Protein AF-A0A935S1I6-F1 (afdb_monomer_lite)

Structure (mmCIF, N/CA/C/O backbone):
data_AF-A0A935S1I6-F1
#
_entry.id   AF-A0A935S1I6-F1
#
loop_
_atom_site.group_PDB
_atom_site.id
_atom_site.type_symbol
_atom_site.label_atom_id
_atom_site.label_alt_id
_atom_site.label_comp_id
_atom_site.label_asym_id
_atom_site.label_entity_id
_atom_site.label_seq_id
_atom_site.pdbx_PDB_ins_code
_atom_site.Cartn_x
_atom_site.Cartn_y
_atom_site.Cartn_z
_atom_site.occupancy
_atom_site.B_iso_or_equiv
_atom_site.auth_seq_id
_atom_site.auth_comp_id
_atom_site.auth_asym_id
_atom_site.auth_atom_id
_atom_site.pdbx_PDB_model_num
ATOM 1 N N . MET A 1 1 ? 1.226 8.113 67.587 1.00 72.50 1 MET A N 1
ATOM 2 C CA . MET A 1 1 ? 0.099 7.235 67.191 1.00 72.50 1 MET A CA 1
ATOM 3 C C . MET A 1 1 ? -0.649 7.883 66.040 1.00 72.50 1 MET A C 1
ATOM 5 O O . MET A 1 1 ? -1.226 8.944 66.225 1.00 72.50 1 MET A O 1
ATOM 9 N N . ILE A 1 2 ? -0.598 7.292 64.847 1.00 73.19 2 ILE A N 1
ATOM 10 C CA . ILE A 1 2 ? -1.355 7.784 63.690 1.00 73.19 2 ILE A CA 1
ATOM 11 C C . ILE A 1 2 ? -2.843 7.473 63.888 1.00 73.19 2 ILE A C 1
ATOM 13 O O . ILE A 1 2 ? -3.209 6.373 64.301 1.00 73.19 2 ILE A O 1
ATOM 17 N N . SER A 1 3 ? -3.704 8.458 63.627 1.00 85.38 3 SER A N 1
ATOM 18 C CA . SER A 1 3 ? -5.155 8.283 63.727 1.00 85.38 3 SER A CA 1
ATOM 19 C C . SER A 1 3 ? -5.621 7.211 62.745 1.00 85.38 3 SER A C 1
ATOM 21 O O . SER A 1 3 ? -5.255 7.242 61.570 1.00 85.38 3 SER A O 1
ATOM 23 N N . LYS A 1 4 ? -6.492 6.299 63.196 1.00 89.00 4 LYS A N 1
ATOM 24 C CA . LYS A 1 4 ? -7.095 5.255 62.344 1.00 89.00 4 LYS A CA 1
ATOM 25 C C . LYS A 1 4 ? -7.762 5.837 61.087 1.00 89.00 4 LYS A C 1
ATOM 27 O O . LYS A 1 4 ? -7.785 5.183 60.049 1.00 89.00 4 LYS A O 1
ATOM 32 N N . LYS A 1 5 ? -8.254 7.083 61.157 1.00 87.62 5 LYS A N 1
ATOM 33 C CA . LYS A 1 5 ? -8.807 7.806 60.000 1.00 87.62 5 LYS A CA 1
ATOM 34 C C . LYS A 1 5 ? -7.720 8.165 58.984 1.00 87.62 5 LYS A C 1
ATOM 36 O O . LYS A 1 5 ? -7.893 7.907 57.802 1.00 87.62 5 LYS A O 1
ATOM 41 N N . ILE A 1 6 ? -6.592 8.697 59.453 1.00 90.06 6 ILE A N 1
ATOM 42 C CA . ILE A 1 6 ? -5.438 9.059 58.613 1.00 90.06 6 ILE A CA 1
ATOM 43 C C . ILE A 1 6 ? -4.836 7.801 57.974 1.00 90.06 6 ILE A C 1
ATOM 45 O O . ILE A 1 6 ? -4.558 7.793 56.779 1.00 90.06 6 ILE A O 1
ATOM 49 N N . LEU A 1 7 ? -4.736 6.706 58.733 1.00 92.56 7 LEU A N 1
ATOM 50 C CA . LEU A 1 7 ? -4.261 5.419 58.221 1.00 92.56 7 LEU A CA 1
ATOM 51 C C . LEU A 1 7 ? -5.138 4.892 57.072 1.00 92.56 7 LEU A C 1
ATOM 53 O O . LEU A 1 7 ? -4.613 4.430 56.063 1.00 92.56 7 LEU A O 1
ATOM 57 N N . LYS A 1 8 ? -6.469 5.015 57.185 1.00 93.62 8 LYS A N 1
ATOM 58 C CA . LYS A 1 8 ? -7.409 4.607 56.129 1.00 93.62 8 LYS A CA 1
ATOM 59 C C . LYS A 1 8 ? -7.192 5.391 54.830 1.00 93.62 8 LYS A C 1
ATOM 61 O O . LYS A 1 8 ? -7.221 4.790 53.762 1.00 93.62 8 LYS A O 1
ATOM 66 N N . TYR A 1 9 ? -6.951 6.701 54.914 1.00 95.94 9 TYR A N 1
ATOM 67 C CA . TYR A 1 9 ? -6.687 7.524 53.728 1.00 95.94 9 TYR A CA 1
ATOM 68 C C . TYR A 1 9 ? -5.354 7.177 53.063 1.00 95.94 9 TYR A C 1
ATOM 70 O O . TYR A 1 9 ? -5.302 7.084 51.841 1.00 95.94 9 TYR A O 1
ATOM 78 N N . ILE A 1 10 ? -4.308 6.909 53.850 1.00 94.88 10 ILE A N 1
ATOM 79 C CA . ILE A 1 10 ? -3.003 6.489 53.317 1.00 94.88 10 ILE A CA 1
ATOM 80 C C . ILE A 1 10 ? -3.131 5.168 52.547 1.00 94.88 10 ILE A C 1
ATOM 82 O O . ILE A 1 10 ? -2.593 5.049 51.450 1.00 94.88 10 ILE A O 1
ATOM 86 N N . ILE A 1 11 ? -3.888 4.205 53.083 1.00 95.44 11 ILE A N 1
ATOM 87 C CA . ILE A 1 11 ? -4.135 2.918 52.416 1.00 95.44 11 ILE A CA 1
ATOM 88 C C . ILE A 1 11 ? -4.944 3.111 51.124 1.00 95.44 11 ILE A C 1
ATOM 90 O O . ILE A 1 11 ? -4.644 2.487 50.114 1.00 95.44 11 ILE A O 1
ATOM 94 N N . LEU A 1 12 ? -5.947 3.992 51.123 1.00 95.62 12 LEU A N 1
ATOM 95 C CA . LEU A 1 12 ? -6.758 4.274 49.932 1.00 95.62 12 LEU A CA 1
ATOM 96 C C . LEU A 1 12 ? -5.931 4.897 48.797 1.00 95.62 12 LEU A C 1
ATOM 98 O O . LEU A 1 12 ? -6.096 4.525 47.636 1.00 95.62 12 LEU A O 1
ATOM 102 N N . VAL A 1 13 ? -5.021 5.814 49.139 1.00 96.19 13 VAL A N 1
ATOM 103 C CA . VAL A 1 13 ? -4.121 6.463 48.175 1.00 96.19 13 VAL A CA 1
ATOM 104 C C . VAL A 1 13 ? -3.054 5.492 47.669 1.00 96.19 13 VAL A C 1
ATOM 106 O O . VAL A 1 13 ? -2.763 5.469 46.476 1.00 96.19 13 VAL A O 1
ATOM 109 N N . SER A 1 14 ? -2.480 4.653 48.535 1.00 94.62 14 SER A N 1
ATOM 110 C CA . SER A 1 14 ? -1.489 3.670 48.083 1.00 94.62 14 SER A CA 1
ATOM 111 C C . SER A 1 14 ? -2.112 2.619 47.158 1.00 94.62 14 SER A C 1
ATOM 113 O O . SER A 1 14 ? -1.498 2.246 46.156 1.00 94.62 14 SER A O 1
ATOM 115 N N . LEU A 1 15 ? -3.352 2.199 47.433 1.00 96.25 15 LEU A N 1
ATOM 116 C CA . LEU A 1 15 ? -4.076 1.234 46.607 1.00 96.25 15 LEU A CA 1
ATOM 117 C C . LEU A 1 15 ? -4.373 1.779 45.199 1.00 96.25 15 LEU A C 1
ATOM 119 O O . LEU A 1 15 ? -4.240 1.041 44.224 1.00 96.25 15 LEU A O 1
ATOM 123 N N . SER A 1 16 ? -4.728 3.063 45.068 1.00 92.69 16 SER A N 1
ATOM 124 C CA . SER A 1 16 ? -5.012 3.674 43.761 1.00 92.69 16 SER A CA 1
ATOM 125 C C . SER A 1 16 ? -3.754 3.833 42.901 1.00 92.69 16 SER A C 1
ATOM 127 O O . SER A 1 16 ? -3.795 3.571 41.697 1.00 92.69 16 SER A O 1
ATOM 129 N N . ILE A 1 17 ? -2.617 4.175 43.514 1.00 95.31 17 ILE A N 1
ATOM 130 C CA . ILE A 1 17 ? -1.320 4.260 42.826 1.00 95.31 17 ILE A CA 1
ATOM 131 C C . ILE A 1 17 ? -0.893 2.877 42.320 1.00 95.31 17 ILE A C 1
ATOM 133 O O . ILE A 1 17 ? -0.501 2.731 41.160 1.00 95.31 17 ILE A O 1
ATOM 137 N N . LEU A 1 18 ? -1.013 1.847 43.164 1.00 95.69 18 LEU A N 1
ATOM 138 C CA . LEU A 1 18 ? -0.687 0.470 42.787 1.00 95.69 18 LEU A CA 1
ATOM 139 C C . LEU A 1 18 ? -1.591 -0.041 41.661 1.00 95.69 18 LEU A C 1
ATOM 141 O O . LEU A 1 18 ? -1.088 -0.641 40.710 1.00 95.69 18 LEU A O 1
ATOM 145 N N . ALA A 1 19 ? -2.892 0.253 41.717 1.00 93.94 19 ALA A N 1
ATOM 146 C CA . ALA A 1 19 ? -3.828 -0.087 40.648 1.00 93.94 19 ALA A CA 1
ATOM 147 C C . ALA A 1 19 ? -3.442 0.583 39.318 1.00 93.94 19 ALA A C 1
ATOM 149 O O . ALA A 1 19 ? -3.409 -0.085 38.285 1.00 93.94 19 ALA A O 1
ATOM 150 N N . GLY A 1 20 ? -3.066 1.867 39.338 1.00 89.12 20 GLY A N 1
ATOM 151 C CA . GLY A 1 20 ? -2.603 2.583 38.145 1.00 89.12 20 GLY A CA 1
ATOM 152 C C . GLY A 1 20 ? -1.347 1.967 37.517 1.00 89.12 20 GLY A C 1
ATOM 153 O O . GLY A 1 20 ? -1.289 1.786 36.299 1.00 89.12 20 GLY A O 1
ATOM 154 N N . ILE A 1 21 ? -0.366 1.572 38.336 1.00 90.88 21 ILE A N 1
ATOM 155 C CA . ILE A 1 21 ? 0.856 0.893 37.865 1.00 90.88 21 ILE A CA 1
ATOM 156 C C . ILE A 1 21 ? 0.525 -0.481 37.270 1.00 90.88 21 ILE A C 1
ATOM 158 O O . ILE A 1 21 ? 1.085 -0.857 36.238 1.00 90.88 21 ILE A O 1
ATOM 162 N N . PHE A 1 22 ? -0.383 -1.226 37.905 1.00 92.88 22 PHE A N 1
ATOM 163 C CA . PHE A 1 22 ? -0.777 -2.557 37.452 1.00 92.88 22 PHE A CA 1
ATOM 164 C C . PHE A 1 22 ? -1.503 -2.494 36.103 1.00 92.88 22 PHE A C 1
ATOM 166 O O . PHE A 1 22 ? -1.116 -3.195 35.169 1.00 92.88 22 PHE A O 1
ATOM 173 N N . ILE A 1 23 ? -2.475 -1.586 35.963 1.00 88.75 23 ILE A N 1
ATOM 174 C CA . ILE A 1 23 ? -3.200 -1.344 34.706 1.00 88.75 23 ILE A CA 1
ATOM 175 C C . ILE A 1 23 ? -2.228 -0.895 33.610 1.00 88.75 23 ILE A C 1
ATOM 177 O O . ILE A 1 23 ? -2.247 -1.452 32.517 1.00 88.75 23 ILE A O 1
ATOM 181 N N . GLY A 1 24 ? -1.322 0.043 33.904 1.00 83.81 24 GLY A N 1
ATOM 182 C CA . GLY A 1 24 ? -0.350 0.536 32.924 1.00 83.81 24 GLY A CA 1
ATOM 183 C C . GLY A 1 24 ? 0.661 -0.514 32.444 1.00 83.81 24 GLY A C 1
ATOM 184 O O . GLY A 1 24 ? 1.190 -0.384 31.339 1.00 83.81 24 GLY A O 1
ATOM 185 N N . ARG A 1 25 ? 0.934 -1.554 33.246 1.00 84.69 25 ARG A N 1
ATOM 186 C CA . ARG A 1 25 ? 1.819 -2.669 32.866 1.00 84.69 25 ARG A CA 1
ATOM 187 C C . ARG A 1 25 ? 1.096 -3.819 32.171 1.00 84.69 25 ARG A C 1
ATOM 189 O O . ARG A 1 25 ? 1.662 -4.381 31.239 1.00 84.69 25 ARG A O 1
ATOM 196 N N . PHE A 1 26 ? -0.111 -4.171 32.612 1.00 85.12 26 PHE A N 1
ATOM 197 C CA . PHE A 1 26 ? -0.868 -5.304 32.061 1.00 85.12 26 PHE A CA 1
ATOM 198 C C . PHE A 1 26 ? -1.721 -4.944 30.848 1.00 85.12 26 PHE A C 1
ATOM 200 O O . PHE A 1 26 ? -1.957 -5.799 30.000 1.00 85.12 26 PHE A O 1
ATOM 207 N N . PHE A 1 27 ? -2.126 -3.682 30.726 1.00 79.44 27 PHE A N 1
ATOM 208 C CA . PHE A 1 27 ? -2.730 -3.136 29.520 1.00 79.44 27 PHE A CA 1
ATOM 209 C C . PHE A 1 27 ? -1.743 -2.149 28.904 1.00 79.44 27 PHE A C 1
ATOM 211 O O . PHE A 1 27 ? -1.918 -0.934 29.050 1.00 79.44 27 PHE A O 1
ATOM 218 N N . PRO A 1 28 ? -0.689 -2.630 28.212 1.00 69.31 28 PRO A N 1
ATOM 219 C CA . PRO A 1 28 ? 0.035 -1.775 27.297 1.00 69.31 28 PRO A CA 1
ATOM 220 C C . PRO A 1 28 ? -0.982 -1.346 26.240 1.00 69.31 28 PRO A C 1
ATOM 222 O O . PRO A 1 28 ? -1.244 -2.066 25.279 1.00 69.31 28 PRO A O 1
ATOM 225 N N . GLY A 1 29 ? -1.610 -0.184 26.458 1.00 64.94 29 GLY A N 1
ATOM 226 C CA . GLY A 1 29 ? -2.452 0.458 25.460 1.00 64.94 29 GLY A CA 1
ATOM 227 C C . GLY A 1 29 ? -1.681 0.426 24.155 1.00 64.94 29 GLY A C 1
ATOM 228 O O . GLY A 1 29 ? -0.465 0.619 24.200 1.00 64.94 29 GLY A O 1
ATOM 229 N N . ASN A 1 30 ? -2.366 0.083 23.062 1.00 58.06 30 ASN A N 1
ATOM 230 C CA . ASN A 1 30 ? -1.794 -0.245 21.761 1.00 58.06 30 ASN A CA 1
ATOM 231 C C . ASN A 1 30 ? -0.950 0.925 21.233 1.00 58.06 30 ASN A C 1
ATOM 233 O O . ASN A 1 30 ? -1.357 1.698 20.368 1.00 58.06 30 ASN A O 1
ATOM 237 N N . LYS A 1 31 ? 0.245 1.091 21.798 1.00 56.28 31 LYS A N 1
ATOM 238 C CA . LYS A 1 31 ? 1.300 1.933 21.295 1.00 56.28 31 LYS A CA 1
ATOM 239 C C . LYS A 1 31 ? 1.773 1.125 20.117 1.00 56.28 31 LYS A C 1
ATOM 241 O O . LYS A 1 31 ? 2.710 0.335 20.228 1.00 56.28 31 LYS A O 1
ATOM 246 N N . ASN A 1 32 ? 1.095 1.339 18.994 1.00 53.09 32 ASN A N 1
ATOM 247 C CA . ASN A 1 32 ? 1.689 1.245 17.682 1.00 53.09 32 ASN A CA 1
ATOM 248 C C . ASN A 1 32 ? 2.908 2.171 17.731 1.00 53.09 32 ASN A C 1
ATOM 250 O O . ASN A 1 32 ? 2.870 3.302 17.259 1.00 53.09 32 ASN A O 1
ATOM 254 N N . LYS A 1 33 ? 3.984 1.728 18.391 1.00 47.31 33 LYS A N 1
ATOM 255 C CA . LYS A 1 33 ? 5.309 2.236 18.129 1.00 47.31 33 LYS A CA 1
ATOM 256 C C . LYS A 1 33 ? 5.453 1.923 16.659 1.00 47.31 33 LYS A C 1
ATOM 258 O O . LYS A 1 33 ? 5.562 0.757 16.272 1.00 47.31 33 LYS A O 1
ATOM 263 N N . VAL A 1 34 ? 5.299 2.968 15.857 1.00 51.62 34 VAL A N 1
ATOM 264 C CA . VAL A 1 34 ? 5.665 3.003 14.454 1.00 51.62 34 VAL A CA 1
ATOM 265 C C . VAL A 1 34 ? 7.175 2.823 14.458 1.00 51.62 34 VAL A C 1
ATOM 267 O O . VAL A 1 34 ? 7.955 3.755 14.352 1.00 51.62 34 VAL A O 1
ATOM 270 N N . SER A 1 35 ? 7.605 1.596 14.735 1.00 48.84 35 SER A N 1
ATOM 271 C CA . SER A 1 35 ? 8.868 1.119 14.245 1.00 48.84 35 SER A CA 1
ATOM 272 C C . SER A 1 35 ? 8.542 0.795 12.804 1.00 48.84 35 SER A C 1
ATOM 274 O O . SER A 1 35 ? 8.188 -0.335 12.464 1.00 48.84 35 SER A O 1
ATOM 276 N N . ASP A 1 36 ? 8.612 1.831 11.969 1.00 52.94 36 ASP A N 1
ATOM 277 C CA . ASP A 1 36 ? 9.112 1.652 10.621 1.00 52.94 36 ASP A CA 1
ATOM 278 C C . ASP A 1 36 ? 10.510 1.077 10.822 1.00 52.94 36 ASP A C 1
ATOM 280 O O . ASP A 1 36 ? 11.515 1.783 10.890 1.00 52.94 36 ASP A O 1
ATOM 284 N N . LYS A 1 37 ? 10.576 -0.237 11.059 1.00 47.72 37 LYS A N 1
ATOM 285 C CA . LYS A 1 37 ? 11.785 -0.982 10.785 1.00 47.72 37 LYS A CA 1
ATOM 286 C C . LYS A 1 37 ? 11.936 -0.733 9.298 1.00 47.72 37 LYS A C 1
ATOM 288 O O . LYS A 1 37 ? 11.176 -1.292 8.512 1.00 47.72 37 LYS A O 1
ATOM 293 N N . LYS A 1 38 ? 12.786 0.235 8.959 1.00 49.75 38 LYS A N 1
ATOM 294 C CA . LYS A 1 38 ? 13.224 0.527 7.607 1.00 49.75 38 LYS A CA 1
ATOM 295 C C . LYS A 1 38 ? 13.815 -0.791 7.142 1.00 49.75 38 LYS A C 1
ATOM 297 O O . LYS A 1 38 ? 14.943 -1.132 7.479 1.00 49.75 38 LYS A O 1
ATOM 302 N N . GLN A 1 39 ? 12.967 -1.635 6.564 1.00 52.16 39 GLN A N 1
ATOM 303 C CA . GLN A 1 39 ? 13.415 -2.798 5.848 1.00 52.16 39 GLN A CA 1
ATOM 304 C C . GLN A 1 39 ? 14.112 -2.155 4.673 1.00 52.16 39 GLN A C 1
ATOM 306 O O . GLN A 1 39 ? 13.464 -1.611 3.784 1.00 52.16 39 GLN A O 1
ATOM 311 N N . ASP A 1 40 ? 15.424 -2.037 4.820 1.00 51.72 40 ASP A N 1
ATOM 312 C CA . ASP A 1 40 ? 16.320 -1.447 3.855 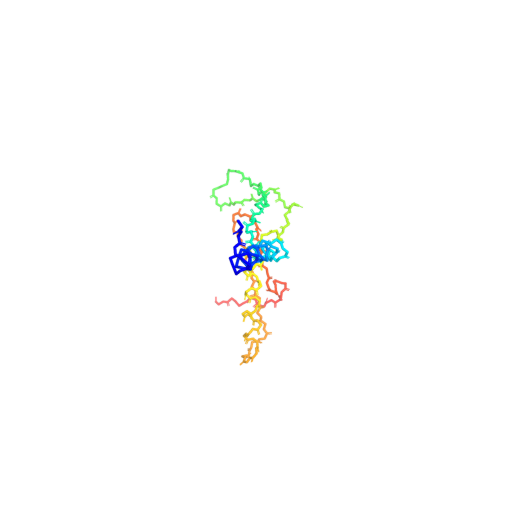1.00 51.72 40 ASP A CA 1
ATOM 313 C C . ASP A 1 40 ? 16.269 -2.333 2.605 1.00 51.72 40 ASP A C 1
ATOM 315 O O . ASP A 1 40 ? 17.096 -3.213 2.382 1.00 51.72 40 ASP A O 1
ATOM 319 N N . SER A 1 41 ? 15.215 -2.158 1.812 1.00 55.84 41 SER A N 1
ATOM 320 C CA . SER A 1 41 ? 15.126 -2.694 0.472 1.00 55.84 41 SER A CA 1
ATOM 321 C C . SER A 1 41 ? 16.011 -1.803 -0.387 1.00 55.84 41 SER A C 1
ATOM 323 O O . SER A 1 41 ? 15.554 -0.818 -0.966 1.00 55.84 41 SER A O 1
ATOM 325 N N . PHE A 1 42 ? 17.311 -2.076 -0.384 1.00 58.38 42 PHE A N 1
ATOM 326 C CA . PHE A 1 42 ? 18.236 -1.371 -1.255 1.00 58.38 42 PHE A CA 1
ATOM 327 C C . PHE A 1 42 ? 18.019 -1.855 -2.687 1.00 58.38 42 PHE A C 1
ATOM 329 O O . PHE A 1 42 ? 18.199 -3.031 -2.989 1.00 58.38 42 PHE A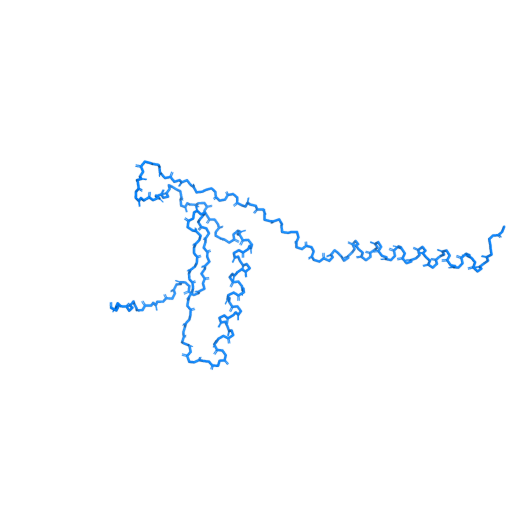 O 1
ATOM 336 N N . GLN A 1 43 ? 17.616 -0.943 -3.570 1.00 65.31 43 GLN A N 1
ATOM 337 C CA . GLN A 1 43 ? 17.604 -1.200 -5.004 1.00 65.31 43 GLN A CA 1
ATOM 338 C C . GLN A 1 43 ? 18.972 -0.865 -5.585 1.00 65.31 43 GLN A C 1
ATOM 340 O O . GLN A 1 43 ? 19.432 0.274 -5.487 1.00 65.31 43 GLN A O 1
ATOM 345 N N . ILE A 1 44 ? 19.609 -1.841 -6.225 1.00 71.25 44 ILE A N 1
ATOM 346 C CA . ILE A 1 44 ? 20.830 -1.607 -6.993 1.00 71.25 44 ILE A CA 1
ATOM 347 C C . ILE A 1 44 ? 20.405 -1.159 -8.395 1.00 71.25 44 ILE A C 1
ATOM 349 O O . ILE A 1 44 ? 19.601 -1.822 -9.048 1.00 71.25 44 ILE A O 1
ATOM 353 N N . ARG A 1 45 ? 20.906 -0.008 -8.849 1.00 75.69 45 ARG A N 1
ATOM 354 C CA . ARG A 1 45 ? 20.568 0.601 -10.147 1.00 75.69 45 ARG A CA 1
ATOM 355 C C . ARG A 1 45 ? 21.825 0.787 -10.983 1.00 75.69 45 ARG A C 1
ATOM 357 O O . ARG A 1 45 ? 22.881 1.118 -10.438 1.00 75.69 45 ARG A O 1
ATOM 364 N N . ALA A 1 46 ? 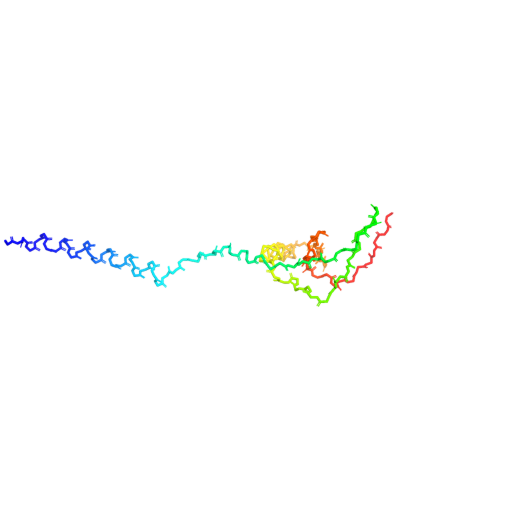21.721 0.567 -12.292 1.00 79.88 46 ALA A N 1
ATOM 365 C CA . ALA A 1 46 ? 22.856 0.763 -13.186 1.00 79.88 46 ALA A CA 1
ATOM 366 C C . ALA A 1 46 ? 23.074 2.260 -13.435 1.00 79.88 46 ALA A C 1
ATOM 368 O O . ALA A 1 46 ? 22.125 3.011 -13.657 1.00 79.88 46 ALA A O 1
ATOM 369 N N . GLN A 1 47 ? 24.335 2.686 -13.392 1.00 83.56 47 GLN A N 1
ATOM 370 C CA . GLN A 1 47 ? 24.735 4.079 -13.592 1.00 83.56 47 GLN A CA 1
ATOM 371 C C . GLN A 1 47 ? 25.107 4.348 -15.057 1.00 83.56 47 GLN A C 1
ATOM 373 O O . GLN A 1 47 ? 25.347 3.416 -15.822 1.00 83.56 47 GLN A O 1
ATOM 378 N N . GLY A 1 48 ? 25.182 5.628 -15.440 1.00 86.31 48 GLY A N 1
ATOM 379 C CA . GLY A 1 48 ? 25.648 6.054 -16.770 1.00 86.31 48 GLY A CA 1
ATOM 380 C C . GLY A 1 48 ? 24.555 6.238 -17.827 1.00 86.31 48 GLY A C 1
ATOM 381 O O . GLY A 1 48 ? 24.869 6.481 -18.988 1.00 86.31 48 GLY A O 1
ATOM 382 N N . TYR A 1 49 ? 23.281 6.165 -17.438 1.00 83.56 49 TYR A N 1
ATOM 383 C CA . TYR A 1 49 ? 22.143 6.395 -18.326 1.00 83.56 49 TYR A CA 1
ATOM 384 C C . TYR A 1 49 ? 21.486 7.747 -18.034 1.00 83.56 49 TYR A C 1
ATOM 386 O O . TYR A 1 49 ? 21.206 8.072 -16.884 1.00 83.56 49 TYR A O 1
ATOM 394 N N . THR A 1 50 ? 21.218 8.535 -19.078 1.00 82.69 50 THR A N 1
ATOM 395 C CA . THR A 1 50 ? 20.622 9.880 -18.945 1.00 82.69 50 THR A CA 1
ATOM 396 C C . THR A 1 50 ? 19.096 9.848 -18.882 1.00 82.69 50 THR A C 1
ATOM 398 O O . THR A 1 50 ? 18.491 10.655 -18.186 1.00 82.69 50 THR A O 1
ATOM 401 N N . TYR A 1 51 ? 18.469 8.920 -19.610 1.00 87.69 51 TYR A N 1
ATOM 402 C CA . TYR A 1 51 ? 17.015 8.911 -19.819 1.00 87.69 51 TYR A CA 1
ATOM 403 C C . TYR A 1 51 ? 16.292 7.745 -19.145 1.00 87.69 51 TYR A C 1
ATOM 405 O O . TYR A 1 51 ? 15.065 7.719 -19.120 1.00 87.69 51 TYR A O 1
ATOM 413 N N . ILE A 1 52 ? 17.031 6.768 -18.618 1.00 80.56 52 ILE A N 1
ATOM 414 C CA . ILE A 1 52 ? 16.462 5.569 -17.999 1.00 80.56 52 ILE A CA 1
ATOM 415 C C . ILE A 1 52 ? 17.110 5.299 -16.645 1.00 80.56 52 ILE A C 1
ATOM 417 O O . ILE A 1 52 ? 18.243 5.700 -16.399 1.00 80.56 52 ILE A O 1
ATOM 421 N N . ASN A 1 53 ? 16.385 4.587 -15.781 1.00 79.00 53 ASN A N 1
ATOM 422 C CA . ASN A 1 53 ? 16.838 4.225 -14.440 1.00 79.00 53 ASN A CA 1
ATOM 423 C C . ASN A 1 53 ? 16.769 2.695 -14.221 1.00 79.00 53 ASN A C 1
ATOM 425 O O . ASN A 1 53 ? 15.902 2.219 -13.479 1.00 79.00 53 ASN A O 1
ATOM 429 N N . PRO A 1 54 ? 17.611 1.915 -14.928 1.00 77.19 54 PRO A N 1
ATOM 430 C CA . PRO A 1 54 ? 17.531 0.457 -14.961 1.00 77.19 54 PRO A CA 1
ATOM 431 C C . PRO A 1 54 ? 17.903 -0.170 -13.612 1.00 77.19 54 PRO A C 1
ATOM 433 O O . PRO A 1 54 ? 18.889 0.204 -12.975 1.00 77.19 54 PRO A O 1
ATOM 436 N N . LEU A 1 55 ? 17.103 -1.148 -13.191 1.00 72.12 55 LEU A N 1
ATOM 437 C CA . LEU A 1 55 ? 17.324 -1.941 -11.982 1.00 72.12 55 LEU A CA 1
ATOM 438 C C . LEU A 1 55 ? 18.293 -3.093 -12.289 1.00 72.12 55 LEU A C 1
ATOM 440 O O . LEU A 1 55 ? 18.166 -3.736 -13.329 1.00 72.12 55 LEU A O 1
ATOM 444 N N . LEU A 1 56 ? 19.258 -3.327 -11.397 1.00 68.69 56 LEU A N 1
ATOM 445 C CA . LEU A 1 56 ? 20.264 -4.392 -11.504 1.00 68.69 56 LEU A CA 1
ATOM 446 C C . LEU A 1 56 ? 19.914 -5.640 -10.687 1.00 68.69 56 LEU A C 1
ATOM 448 O O . LEU A 1 56 ? 20.414 -6.712 -11.005 1.00 68.69 56 LEU A O 1
ATOM 452 N N . ASP A 1 57 ? 19.081 -5.511 -9.654 1.00 66.38 57 ASP A N 1
ATOM 453 C CA . ASP A 1 57 ? 18.702 -6.621 -8.776 1.00 66.38 57 ASP A CA 1
ATOM 454 C C . ASP A 1 57 ? 17.172 -6.712 -8.666 1.00 66.38 57 ASP A C 1
ATOM 456 O O . ASP A 1 57 ? 16.500 -5.708 -8.403 1.00 66.38 57 ASP A O 1
ATOM 460 N N . CYS A 1 58 ? 16.633 -7.910 -8.902 1.00 61.28 58 CYS A N 1
ATOM 461 C CA . CYS A 1 58 ? 15.197 -8.205 -8.905 1.00 61.28 58 CYS A CA 1
ATOM 462 C C . CYS A 1 58 ? 14.803 -9.294 -7.892 1.00 61.28 58 CYS A C 1
ATOM 464 O O . CYS A 1 58 ? 13.609 -9.472 -7.657 1.00 61.28 58 CYS A O 1
ATOM 466 N N . ASP A 1 59 ? 15.760 -9.994 -7.270 1.00 57.31 59 ASP A N 1
ATOM 467 C CA . ASP A 1 59 ? 15.473 -11.298 -6.647 1.00 57.31 59 ASP A CA 1
ATOM 468 C C . ASP A 1 59 ? 15.213 -11.242 -5.131 1.00 57.31 59 ASP A C 1
ATOM 470 O O . ASP A 1 59 ? 14.701 -12.201 -4.559 1.00 57.31 59 ASP A O 1
ATOM 474 N N . ASN A 1 60 ? 15.485 -10.115 -4.462 1.00 53.25 60 ASN A N 1
ATOM 475 C CA . ASN A 1 60 ? 15.377 -10.003 -2.995 1.00 53.25 60 ASN A CA 1
ATOM 476 C C . ASN A 1 60 ? 14.314 -9.014 -2.487 1.00 53.25 60 ASN A C 1
ATOM 478 O O . ASN A 1 60 ? 14.388 -8.534 -1.350 1.00 53.25 60 ASN A O 1
ATOM 482 N N . TYR A 1 61 ? 13.309 -8.683 -3.300 1.00 58.25 61 TYR A N 1
ATOM 483 C CA . TYR A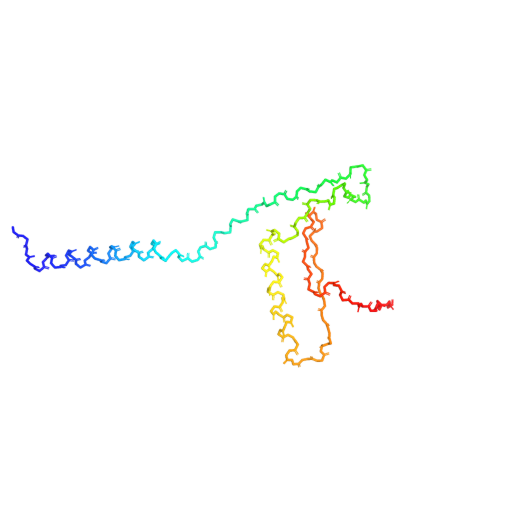 1 61 ? 12.329 -7.669 -2.918 1.00 58.25 61 TYR A CA 1
ATOM 484 C C . TYR A 1 61 ? 11.073 -8.266 -2.260 1.00 58.25 61 TYR A C 1
ATOM 486 O O . TYR A 1 61 ? 10.251 -8.906 -2.905 1.00 58.25 61 TYR A O 1
ATOM 494 N N . ASN A 1 62 ? 10.874 -8.011 -0.962 1.00 59.53 62 ASN A N 1
ATOM 495 C CA . ASN A 1 62 ? 9.644 -8.380 -0.253 1.00 59.53 62 ASN A CA 1
ATOM 496 C C . ASN A 1 62 ? 8.690 -7.172 -0.159 1.00 59.53 62 ASN A C 1
ATOM 498 O O . ASN A 1 62 ? 8.827 -6.321 0.722 1.00 59.53 62 ASN A O 1
ATOM 502 N N . HIS A 1 63 ? 7.720 -7.100 -1.076 1.00 55.97 63 HIS A N 1
ATOM 503 C CA . HIS A 1 63 ? 6.790 -5.968 -1.256 1.00 55.97 63 HIS A CA 1
ATOM 504 C C . HIS A 1 63 ? 5.924 -5.647 -0.035 1.00 55.97 63 HIS A C 1
ATOM 506 O O . HIS A 1 63 ? 5.533 -4.499 0.176 1.00 55.97 63 HIS A O 1
ATOM 512 N N . SER A 1 64 ? 5.675 -6.645 0.810 1.00 55.09 64 SER A N 1
ATOM 513 C CA . SER A 1 64 ? 4.750 -6.558 1.943 1.00 55.09 64 SER A CA 1
ATOM 514 C C . SER A 1 64 ? 5.372 -5.953 3.208 1.00 55.09 64 SER A C 1
ATOM 516 O O . SER A 1 64 ? 4.721 -5.905 4.252 1.00 55.09 64 SER A O 1
ATOM 518 N N . ALA A 1 65 ? 6.628 -5.508 3.150 1.00 61.19 65 ALA A N 1
ATOM 519 C CA . ALA A 1 65 ? 7.397 -5.074 4.314 1.00 61.19 65 ALA A CA 1
ATOM 520 C C . ALA A 1 65 ? 7.004 -3.695 4.873 1.00 61.19 65 ALA A C 1
ATOM 522 O O . ALA A 1 65 ? 7.203 -3.424 6.060 1.00 61.19 65 ALA A O 1
ATOM 523 N N . ILE A 1 66 ? 6.447 -2.809 4.041 1.00 74.31 66 ILE A N 1
ATOM 524 C CA . ILE A 1 66 ? 6.188 -1.423 4.442 1.00 74.31 66 ILE A CA 1
ATOM 525 C C . ILE A 1 66 ? 4.789 -1.299 5.044 1.00 74.31 66 ILE A C 1
ATOM 527 O O 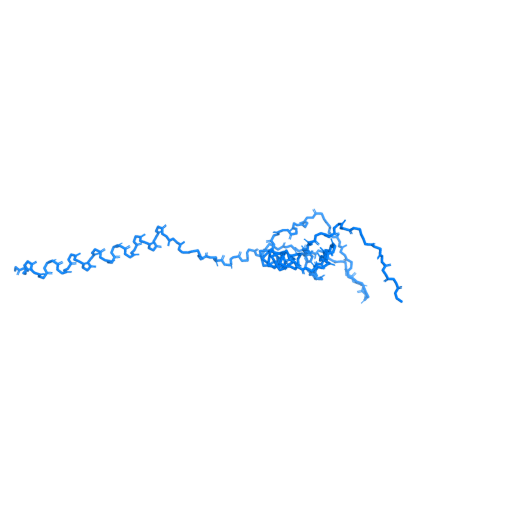. ILE A 1 66 ? 3.771 -1.293 4.351 1.00 74.31 66 ILE A O 1
ATOM 531 N N . ARG A 1 67 ? 4.734 -1.154 6.371 1.00 75.56 67 ARG A N 1
ATOM 532 C CA . ARG A 1 67 ? 3.477 -1.055 7.127 1.00 75.56 67 ARG A CA 1
ATOM 533 C C . ARG A 1 67 ? 2.602 0.124 6.686 1.00 75.56 67 ARG A C 1
ATOM 535 O O . ARG A 1 67 ? 1.387 -0.041 6.642 1.00 75.56 67 ARG A O 1
ATOM 542 N N . SER A 1 68 ? 3.181 1.284 6.366 1.00 79.44 68 SER A N 1
ATOM 543 C CA . SER A 1 68 ? 2.419 2.448 5.883 1.00 79.44 68 SER A CA 1
ATOM 544 C C . SER A 1 68 ? 1.727 2.163 4.549 1.00 79.44 68 SER A C 1
ATOM 546 O O . SER A 1 68 ? 0.561 2.509 4.377 1.00 79.44 68 SER A O 1
ATOM 548 N N . LEU A 1 69 ? 2.399 1.441 3.653 1.00 81.88 69 LEU A N 1
ATOM 549 C CA . LEU A 1 69 ? 1.845 1.029 2.371 1.00 81.88 69 LEU A CA 1
ATOM 550 C C . LEU A 1 69 ? 0.752 -0.037 2.542 1.00 81.88 69 LEU A C 1
ATOM 552 O O . LEU A 1 69 ? -0.302 0.055 1.921 1.00 81.88 69 LEU A O 1
ATOM 556 N N . ASN A 1 70 ? 0.937 -0.987 3.463 1.00 84.69 70 ASN A N 1
ATOM 557 C CA . ASN A 1 70 ? -0.110 -1.950 3.827 1.00 84.69 70 ASN A CA 1
ATOM 558 C C . ASN A 1 70 ? -1.332 -1.270 4.459 1.00 84.69 70 ASN A C 1
ATOM 560 O O . ASN A 1 70 ? -2.468 -1.652 4.182 1.00 84.69 70 ASN A O 1
ATOM 564 N N . LYS A 1 71 ? -1.117 -0.247 5.296 1.00 87.88 71 LYS A N 1
ATOM 565 C CA . LYS A 1 71 ? -2.203 0.556 5.864 1.00 87.88 71 LYS A CA 1
ATOM 566 C C . LYS A 1 71 ? -2.973 1.274 4.755 1.00 87.88 71 LYS A C 1
ATOM 568 O O . LYS A 1 71 ? -4.192 1.150 4.714 1.00 87.88 71 LYS A O 1
ATOM 573 N N . ALA A 1 72 ? -2.267 1.934 3.836 1.00 88.12 72 ALA A N 1
ATOM 574 C CA . ALA A 1 72 ? -2.879 2.588 2.684 1.00 88.12 72 ALA A CA 1
ATOM 575 C C . ALA A 1 72 ? -3.680 1.595 1.829 1.00 88.12 72 ALA A C 1
ATOM 577 O O . ALA A 1 72 ? -4.820 1.883 1.482 1.00 88.12 72 ALA A O 1
ATOM 578 N N . LYS A 1 73 ? -3.138 0.397 1.562 1.00 91.38 73 LYS A N 1
ATOM 579 C CA . LYS A 1 73 ? -3.851 -0.681 0.855 1.00 91.38 73 LYS A CA 1
ATOM 580 C C . LYS A 1 73 ? -5.156 -1.063 1.553 1.00 91.38 73 LYS A C 1
ATOM 582 O O . LYS A 1 73 ? -6.174 -1.212 0.887 1.00 91.38 73 LYS A O 1
ATOM 587 N N . ASN A 1 74 ? -5.135 -1.219 2.875 1.00 92.12 74 ASN A N 1
ATOM 588 C CA . ASN A 1 74 ? -6.326 -1.590 3.638 1.00 92.12 74 ASN A CA 1
ATOM 589 C C . ASN A 1 74 ? -7.378 -0.475 3.637 1.00 92.12 74 ASN A C 1
ATOM 591 O O . ASN A 1 74 ? -8.555 -0.758 3.447 1.00 92.12 74 ASN A O 1
ATOM 595 N N . GLU A 1 75 ? -6.964 0.782 3.808 1.00 93.31 75 GLU A N 1
ATOM 596 C CA . GLU A 1 75 ? -7.869 1.938 3.743 1.00 93.31 75 GLU A CA 1
ATOM 597 C C . GLU A 1 75 ? -8.494 2.082 2.347 1.00 93.31 75 GLU A C 1
ATOM 599 O O . GLU A 1 75 ? -9.709 2.249 2.232 1.00 93.31 75 GLU A O 1
ATOM 604 N N . LEU A 1 76 ? -7.693 1.920 1.288 1.00 92.94 76 LEU A N 1
ATOM 605 C CA . LEU A 1 76 ? -8.174 1.866 -0.095 1.00 92.94 76 LEU A CA 1
ATOM 606 C C . LEU A 1 76 ? -9.160 0.721 -0.308 1.00 92.94 76 LEU A C 1
ATOM 608 O O . LEU A 1 76 ? -10.186 0.924 -0.947 1.00 92.94 76 LEU A O 1
ATOM 612 N N . LYS A 1 77 ? -8.876 -0.467 0.234 1.00 92.88 77 LYS A N 1
ATOM 613 C CA . LYS A 1 77 ? -9.771 -1.619 0.118 1.00 92.88 77 LYS A CA 1
ATOM 614 C C . LYS A 1 77 ? -11.121 -1.348 0.779 1.00 92.88 77 LYS A C 1
ATOM 616 O O . LYS A 1 77 ? -12.139 -1.576 0.144 1.00 92.88 77 LYS A O 1
ATOM 621 N N . VAL A 1 78 ? -11.135 -0.809 1.998 1.00 93.88 78 VAL A N 1
ATOM 622 C CA . VAL A 1 78 ? -12.384 -0.442 2.691 1.00 93.88 78 VAL A CA 1
ATOM 623 C C . VAL A 1 78 ? -13.179 0.581 1.881 1.00 93.88 78 VAL A C 1
ATOM 625 O O . VAL A 1 78 ? -14.393 0.453 1.739 1.00 93.88 78 VAL A O 1
ATOM 628 N N . TYR A 1 79 ? -12.500 1.581 1.319 1.00 92.12 79 TYR A N 1
ATOM 629 C CA . TYR A 1 79 ? -13.148 2.574 0.471 1.00 92.12 79 TYR A CA 1
ATOM 630 C C . TYR A 1 79 ? -13.730 1.956 -0.808 1.00 92.12 79 TYR A C 1
ATOM 632 O O . TYR A 1 79 ? -14.890 2.205 -1.123 1.00 92.12 79 TYR A O 1
ATOM 640 N N . ILE A 1 80 ? -12.964 1.124 -1.514 1.00 91.50 80 ILE A N 1
ATOM 641 C CA . ILE A 1 80 ? -13.415 0.430 -2.728 1.00 91.50 80 ILE A CA 1
ATOM 642 C C . ILE A 1 80 ? -14.612 -0.468 -2.422 1.00 91.50 80 ILE A C 1
ATOM 644 O O . ILE A 1 80 ? -15.623 -0.376 -3.115 1.00 91.50 80 ILE A O 1
ATOM 648 N N . ASP A 1 81 ? -14.536 -1.262 -1.354 1.00 89.94 81 ASP A N 1
ATOM 649 C CA . ASP A 1 81 ? -15.625 -2.138 -0.922 1.00 89.94 81 ASP A CA 1
ATOM 650 C C . ASP A 1 81 ? -16.902 -1.307 -0.632 1.00 89.94 81 ASP A C 1
ATOM 652 O O . ASP A 1 81 ? -17.996 -1.708 -1.019 1.00 89.94 81 ASP A O 1
ATOM 656 N N . SER A 1 82 ? -16.774 -0.087 -0.084 1.00 90.25 82 SER A N 1
ATOM 657 C CA . SER A 1 82 ? -17.919 0.821 0.139 1.00 90.25 82 SER A CA 1
ATOM 658 C C . SER A 1 82 ? -18.563 1.389 -1.136 1.00 90.25 82 SER A C 1
ATOM 660 O O . SER A 1 82 ? -19.703 1.853 -1.099 1.00 90.25 82 SER A O 1
ATOM 662 N N . ILE A 1 83 ? -17.855 1.384 -2.271 1.00 88.06 83 ILE A N 1
ATOM 663 C CA . ILE A 1 83 ? -18.380 1.877 -3.555 1.00 88.06 83 ILE A CA 1
ATOM 664 C C . ILE A 1 83 ? -19.273 0.827 -4.225 1.00 88.06 83 ILE A C 1
ATOM 666 O O . ILE A 1 83 ? -20.224 1.197 -4.919 1.00 88.06 83 ILE A O 1
ATOM 670 N N . PHE A 1 84 ? -18.984 -0.460 -4.016 1.00 82.88 84 PHE A N 1
ATOM 671 C CA . PHE A 1 84 ? -19.758 -1.559 -4.594 1.00 82.88 84 PHE A CA 1
ATOM 672 C C . PHE A 1 84 ? -21.187 -1.641 -4.028 1.00 82.88 84 PHE A C 1
ATOM 674 O O . PHE A 1 84 ? -22.103 -2.008 -4.759 1.00 82.88 84 PHE A O 1
ATOM 681 N N . ASP A 1 85 ? -21.412 -1.192 -2.789 1.00 69.94 85 ASP A N 1
ATOM 682 C CA . ASP A 1 85 ? -22.692 -1.299 -2.063 1.00 69.94 85 ASP A CA 1
ATOM 683 C C . ASP A 1 85 ? -23.826 -0.357 -2.541 1.00 69.94 85 ASP A C 1
ATOM 685 O O . ASP A 1 85 ? -24.800 -0.111 -1.829 1.00 69.94 85 ASP A O 1
ATOM 689 N N . GLY A 1 86 ? -23.774 0.164 -3.770 1.00 64.06 86 GLY A N 1
ATOM 690 C CA . GLY A 1 86 ? -24.893 0.962 -4.295 1.00 64.06 86 GLY A CA 1
ATOM 691 C C . GLY A 1 86 ? -24.699 1.633 -5.649 1.00 64.06 86 GLY A C 1
ATOM 692 O O . GLY A 1 86 ? -25.482 2.514 -6.007 1.00 64.06 86 GLY A O 1
ATOM 693 N N . LYS A 1 87 ? -23.655 1.279 -6.403 1.00 63.12 87 LYS A N 1
ATOM 694 C CA . LYS A 1 87 ? -23.337 1.891 -7.701 1.00 63.12 87 LYS A CA 1
ATOM 695 C C . LYS A 1 87 ? -23.049 0.785 -8.714 1.00 63.12 87 LYS A C 1
ATOM 697 O O . LYS A 1 87 ? -22.472 -0.225 -8.341 1.00 63.12 87 LYS A O 1
ATOM 702 N N . ASN A 1 88 ? -23.444 0.977 -9.977 1.00 80.50 88 ASN A N 1
ATOM 703 C CA . ASN A 1 88 ? -23.233 0.053 -11.110 1.00 80.50 88 ASN A CA 1
ATOM 704 C C . ASN A 1 88 ? -21.738 -0.100 -11.471 1.00 80.50 88 ASN A C 1
ATOM 706 O O . ASN A 1 88 ? -21.315 0.198 -12.587 1.00 80.50 88 ASN A O 1
ATOM 710 N N . VAL A 1 89 ? -20.920 -0.494 -10.506 1.00 86.81 89 VAL A N 1
ATOM 711 C CA . VAL A 1 89 ? -19.489 -0.723 -10.640 1.00 86.81 89 VAL A CA 1
ATOM 712 C C . VAL A 1 89 ? -19.291 -2.220 -10.811 1.00 86.81 89 VAL A C 1
ATOM 714 O O . VAL A 1 89 ? -19.689 -3.004 -9.957 1.00 86.81 89 VAL A O 1
ATOM 717 N N . LEU A 1 90 ? -18.706 -2.607 -11.943 1.00 86.19 90 LEU A N 1
ATOM 718 C CA . LEU A 1 90 ? -18.470 -4.011 -12.277 1.00 86.19 90 LEU A CA 1
ATOM 719 C C . LEU A 1 90 ? -17.153 -4.521 -11.689 1.00 86.19 90 LEU A C 1
ATOM 721 O O . LEU A 1 90 ? -17.103 -5.637 -11.187 1.00 86.19 90 LEU A O 1
ATOM 725 N N . ASP A 1 91 ? -16.102 -3.701 -11.740 1.00 87.94 91 ASP A N 1
ATOM 726 C CA . ASP A 1 91 ? -14.792 -4.027 -11.186 1.00 87.94 91 ASP A CA 1
ATOM 727 C C . ASP A 1 91 ? -13.976 -2.750 -10.928 1.00 87.94 91 ASP A C 1
ATOM 729 O O . ASP A 1 91 ? -14.159 -1.733 -11.605 1.00 87.94 91 ASP A O 1
ATOM 733 N N . ILE A 1 92 ? -13.076 -2.808 -9.947 1.00 90.44 92 ILE A N 1
ATOM 734 C CA . ILE A 1 92 ? -12.091 -1.768 -9.634 1.00 90.44 92 ILE A CA 1
ATOM 735 C C . ILE A 1 92 ? -10.758 -2.466 -9.376 1.00 90.44 92 ILE A C 1
ATOM 737 O O . ILE A 1 92 ? -10.649 -3.277 -8.455 1.00 90.44 92 ILE A O 1
ATOM 741 N N . SER A 1 93 ? -9.722 -2.073 -10.115 1.00 92.38 93 SER A N 1
ATOM 742 C CA . SER A 1 93 ? -8.335 -2.334 -9.734 1.00 92.38 93 SER A CA 1
ATOM 743 C C . SER A 1 93 ? -7.579 -1.047 -9.474 1.00 92.38 93 SER A C 1
ATOM 745 O O . SER A 1 93 ? -7.888 0.020 -10.007 1.00 92.38 93 SER A O 1
ATOM 747 N N . VAL A 1 94 ? -6.560 -1.163 -8.632 1.00 92.12 94 VAL A N 1
ATOM 748 C CA . VAL A 1 94 ? -5.619 -0.090 -8.336 1.00 92.12 94 VAL A CA 1
ATOM 749 C C . VAL A 1 94 ? -4.224 -0.686 -8.293 1.00 92.12 94 VAL A C 1
ATOM 751 O O . VAL A 1 94 ? -3.993 -1.669 -7.592 1.00 92.12 94 VAL A O 1
ATOM 754 N N . TYR A 1 95 ? -3.292 -0.049 -8.994 1.00 90.25 95 TYR A N 1
ATOM 755 C CA . TYR A 1 95 ? -1.864 -0.330 -8.912 1.00 90.25 95 TYR A CA 1
ATOM 756 C C . TYR A 1 95 ? -1.128 0.945 -8.502 1.00 90.25 95 TYR A C 1
ATOM 758 O O . TYR A 1 95 ? -1.193 1.958 -9.201 1.00 90.25 95 TYR A O 1
ATOM 766 N N . LEU A 1 96 ? -0.436 0.909 -7.363 1.00 87.69 96 LEU A N 1
ATOM 767 C CA . LEU A 1 96 ? 0.359 2.032 -6.869 1.00 87.69 96 LEU A CA 1
ATOM 768 C C . LEU A 1 96 ? 1.774 1.562 -6.570 1.00 87.69 96 LEU A C 1
ATOM 770 O O . LEU A 1 96 ? 1.977 0.704 -5.714 1.00 87.69 96 LEU A O 1
ATOM 774 N N . ARG A 1 97 ? 2.753 2.165 -7.248 1.00 82.50 97 ARG A N 1
ATOM 775 C CA . ARG A 1 97 ? 4.178 1.864 -7.097 1.00 82.50 97 ARG A CA 1
ATOM 776 C C . ARG A 1 97 ? 4.950 3.104 -6.681 1.00 82.50 97 ARG A C 1
ATOM 778 O O . ARG A 1 97 ? 4.824 4.161 -7.294 1.00 82.50 97 ARG A O 1
ATOM 785 N N . ILE A 1 98 ? 5.810 2.952 -5.681 1.00 76.88 98 ILE A N 1
ATOM 786 C CA . ILE A 1 98 ? 6.777 3.980 -5.305 1.00 76.88 98 ILE A CA 1
ATOM 787 C C . ILE A 1 98 ? 7.970 3.870 -6.266 1.00 76.88 98 ILE A C 1
ATOM 789 O O . ILE A 1 98 ? 8.697 2.876 -6.267 1.00 76.88 98 ILE A O 1
ATOM 793 N N . LEU A 1 99 ? 8.147 4.898 -7.102 1.00 71.25 99 LEU A N 1
ATOM 794 C CA . LEU A 1 99 ? 9.093 4.932 -8.230 1.00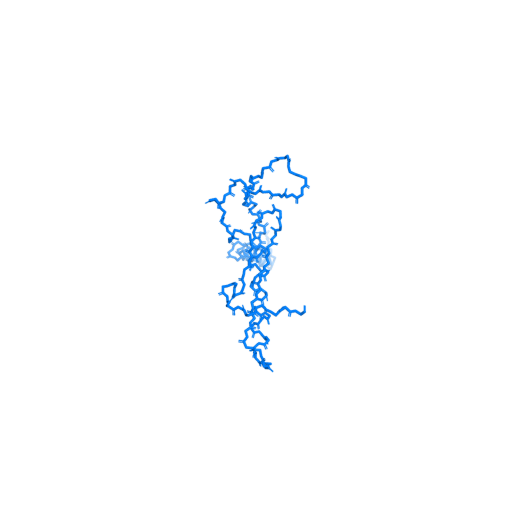 71.25 99 LEU A CA 1
ATOM 795 C C . LEU A 1 99 ? 10.553 4.631 -7.852 1.00 71.25 99 LEU A C 1
ATOM 797 O O . LEU A 1 99 ? 11.264 3.971 -8.614 1.00 71.25 99 LEU A O 1
ATOM 801 N N . ASN A 1 100 ? 10.997 5.107 -6.690 1.00 65.88 100 ASN A N 1
ATOM 802 C CA . ASN A 1 100 ? 12.416 5.092 -6.334 1.00 65.88 100 ASN A CA 1
ATOM 803 C C . ASN A 1 100 ? 12.830 3.889 -5.492 1.00 65.88 100 ASN A C 1
ATOM 805 O O . ASN A 1 100 ? 13.959 3.431 -5.643 1.00 65.88 100 ASN A O 1
ATOM 809 N N . ASP A 1 101 ? 11.920 3.361 -4.675 1.00 64.31 101 ASP A N 1
ATOM 810 C CA . ASP A 1 101 ? 12.268 2.374 -3.650 1.00 64.31 101 ASP A CA 1
ATOM 811 C C . ASP A 1 101 ? 11.786 0.964 -3.998 1.00 64.31 101 ASP A C 1
ATOM 813 O O . ASP A 1 101 ? 12.230 -0.005 -3.384 1.00 64.31 101 ASP A O 1
ATOM 817 N N . GLY A 1 102 ? 10.859 0.824 -4.956 1.00 67.75 102 GLY A N 1
ATOM 818 C CA . GLY A 1 102 ? 10.333 -0.472 -5.390 1.00 67.75 102 GLY A CA 1
ATOM 819 C C . GLY A 1 102 ? 9.067 -1.028 -4.742 1.00 67.75 102 GLY A C 1
ATOM 820 O O . GLY A 1 102 ? 8.491 -1.914 -5.378 1.00 67.75 102 GLY A O 1
ATOM 821 N N . PRO A 1 103 ? 8.571 -0.571 -3.573 1.00 76.81 103 PRO A N 1
ATOM 822 C CA . PRO A 1 103 ? 7.334 -1.105 -3.039 1.00 76.81 103 PRO A CA 1
ATOM 823 C C . PRO A 1 103 ? 6.187 -0.780 -3.980 1.00 76.81 103 PRO A C 1
ATOM 825 O O . PRO A 1 103 ? 6.093 0.330 -4.516 1.00 76.81 103 PRO A O 1
ATOM 828 N N . TRP A 1 104 ? 5.266 -1.719 -4.111 1.00 83.06 104 TRP A N 1
ATOM 829 C CA . TRP A 1 104 ? 3.964 -1.437 -4.679 1.00 83.06 104 TRP A CA 1
ATOM 830 C C . TRP A 1 104 ? 2.887 -2.122 -3.859 1.00 83.06 104 TRP A C 1
ATOM 832 O O . TRP A 1 104 ? 3.143 -3.053 -3.094 1.00 83.06 104 TRP A O 1
ATOM 842 N N . ILE A 1 105 ? 1.671 -1.638 -4.041 1.00 90.00 105 ILE A N 1
ATOM 843 C CA . ILE A 1 105 ? 0.457 -2.312 -3.620 1.00 90.00 105 ILE A CA 1
ATOM 844 C C . ILE A 1 105 ? -0.482 -2.406 -4.808 1.00 90.00 105 ILE A C 1
ATOM 846 O O . ILE A 1 105 ? -0.597 -1.479 -5.610 1.00 90.00 105 ILE A O 1
ATOM 850 N N . GLY A 1 106 ? -1.166 -3.538 -4.866 1.00 89.69 106 GLY A N 1
ATOM 851 C CA . GLY A 1 106 ? -2.232 -3.803 -5.808 1.00 89.69 106 GLY A CA 1
ATOM 852 C C . GLY A 1 106 ? -3.533 -4.162 -5.106 1.00 89.69 106 GLY A C 1
ATOM 853 O O . GLY A 1 106 ? -3.529 -4.863 -4.083 1.00 89.69 106 GLY A O 1
ATOM 854 N N . ILE A 1 107 ? -4.639 -3.703 -5.683 1.00 92.00 107 ILE A N 1
ATOM 855 C CA . ILE A 1 107 ? -6.002 -4.190 -5.451 1.00 92.00 107 ILE A CA 1
ATOM 856 C C . ILE A 1 107 ? -6.498 -4.673 -6.807 1.00 92.00 107 ILE A C 1
ATOM 858 O O . ILE A 1 107 ? -6.453 -3.903 -7.760 1.00 92.00 107 ILE A O 1
ATOM 862 N N . ASN A 1 108 ? -6.885 -5.947 -6.906 1.00 91.31 108 ASN A N 1
ATOM 863 C CA . ASN A 1 108 ? -7.246 -6.602 -8.170 1.00 91.31 108 ASN A CA 1
ATOM 864 C C . ASN A 1 108 ? -6.236 -6.340 -9.311 1.00 91.31 108 ASN A C 1
ATOM 866 O O . ASN A 1 108 ? -6.614 -6.226 -10.466 1.00 91.31 108 ASN A O 1
ATOM 870 N N . GLU A 1 109 ? -4.935 -6.243 -9.006 1.00 88.31 109 GLU A N 1
ATOM 871 C CA . GLU A 1 109 ? -3.901 -5.830 -9.979 1.00 88.31 109 GLU A CA 1
ATOM 872 C C . GLU A 1 109 ? -3.735 -6.788 -11.170 1.00 88.31 109 GLU A C 1
ATOM 874 O O . GLU A 1 109 ? -3.231 -6.390 -12.212 1.00 88.31 109 GLU A O 1
ATOM 879 N N . ASN A 1 110 ? -4.192 -8.034 -11.023 1.00 90.00 110 ASN A N 1
ATOM 880 C CA . ASN A 1 110 ? -4.157 -9.060 -12.067 1.00 90.00 110 ASN A CA 1
ATOM 881 C C . ASN A 1 110 ? -5.454 -9.118 -12.890 1.00 90.00 110 ASN A C 1
ATOM 883 O O . ASN A 1 110 ? -5.675 -10.083 -13.622 1.00 90.00 110 ASN A O 1
ATOM 887 N N . ALA A 1 111 ? -6.356 -8.151 -12.720 1.00 88.75 111 ALA A N 1
ATOM 888 C CA . ALA A 1 111 ? -7.585 -8.099 -13.490 1.00 88.75 111 ALA A CA 1
ATOM 889 C C . ALA A 1 111 ? -7.298 -7.776 -14.963 1.00 88.75 111 ALA A C 1
ATOM 891 O O . ALA A 1 111 ? -6.392 -7.015 -15.306 1.00 88.75 111 ALA A O 1
ATOM 892 N N . ASN A 1 112 ? -8.089 -8.386 -15.844 1.00 87.06 112 ASN A N 1
ATOM 893 C CA . ASN A 1 112 ? -7.949 -8.214 -17.281 1.00 87.06 112 ASN A CA 1
ATOM 894 C C . ASN A 1 112 ? -8.769 -7.006 -17.731 1.00 87.06 112 ASN A C 1
ATOM 896 O O . ASN A 1 112 ? -9.993 -7.000 -17.607 1.00 87.06 112 ASN A O 1
ATOM 900 N N . TYR A 1 113 ? -8.095 -6.014 -18.304 1.00 84.12 113 TYR A N 1
ATOM 901 C CA . TYR A 1 113 ? -8.728 -4.823 -18.860 1.00 84.12 113 TYR A CA 1
ATOM 902 C C . TYR A 1 113 ? -8.560 -4.795 -20.370 1.00 84.12 113 TYR A C 1
ATOM 904 O O . TYR A 1 113 ? -7.490 -5.101 -20.893 1.00 84.12 113 TYR A O 1
ATOM 912 N N . THR A 1 114 ? -9.613 -4.386 -21.076 1.00 82.62 114 THR A N 1
ATOM 913 C CA . THR A 1 114 ? -9.465 -3.990 -22.478 1.00 82.62 114 THR A CA 1
ATOM 914 C C . THR A 1 114 ? -8.976 -2.545 -22.480 1.00 82.62 114 THR A C 1
ATOM 916 O O . THR A 1 114 ? -9.705 -1.681 -21.985 1.00 82.62 114 THR A O 1
ATOM 919 N N . PRO A 1 115 ? -7.755 -2.255 -22.960 1.00 79.38 115 PRO A N 1
ATOM 920 C CA . PRO A 1 115 ? -7.265 -0.887 -22.996 1.00 79.38 115 PRO A CA 1
ATOM 921 C C . PRO A 1 115 ? -8.162 -0.063 -23.921 1.00 79.38 115 PRO A C 1
ATOM 923 O O . PRO A 1 115 ? -8.338 -0.395 -25.092 1.00 79.38 115 PRO A O 1
ATOM 926 N N . LEU A 1 116 ? -8.737 1.013 -23.389 1.00 75.00 116 LEU A N 1
ATOM 927 C CA . LEU A 1 116 ? -9.391 2.022 -24.209 1.00 75.00 116 LEU A CA 1
ATOM 928 C C . LEU A 1 116 ? -8.301 2.946 -24.742 1.00 75.00 116 LEU A C 1
ATOM 930 O O . LEU A 1 116 ? -7.639 3.644 -23.974 1.00 75.00 116 LEU A O 1
ATOM 934 N N . VAL A 1 117 ? -8.100 2.920 -26.054 1.00 67.69 117 VAL A N 1
ATOM 935 C CA . VAL A 1 117 ? -7.298 3.921 -26.755 1.00 67.69 117 VAL A CA 1
ATOM 936 C C . VAL A 1 117 ? -8.288 4.976 -27.241 1.00 67.69 117 VAL A C 1
ATOM 938 O O . VAL A 1 117 ? -9.157 4.655 -28.050 1.00 67.69 117 VAL A O 1
ATOM 941 N N . TYR A 1 118 ? -8.213 6.180 -26.672 1.00 54.44 118 TYR A N 1
ATOM 942 C CA . TYR A 1 118 ? -8.961 7.350 -27.142 1.00 54.44 118 TYR A CA 1
ATOM 943 C C . TYR A 1 118 ? -8.209 8.047 -28.272 1.00 54.44 118 TYR A C 1
ATOM 945 O O . TYR A 1 118 ? -6.958 8.084 -28.199 1.00 54.44 118 TYR A O 1
#

Sequence (118 aa):
MISKKILKYIILVSLSILAGIFIGRFFPGNKNKVSDKKQDSFQIRAQGYTYINPLLDCDNYNHSAIRSLNKAKNELKVYIDSIFDGKNVLDISVYLRILNDGPWIGINENANYTPLVY

Foldseek 3Di:
DDDPVNVVVVVVVVVVVVVVVVCVVVCVPPPPPPPPVVPVLDFDWDDDDDPDTHTDDDDPDDQPSGVVQVVVLVVVVVVVVVQVPDDPDPDDKDWAADPPRGHIDIDPNVDDDDDDDD

Secondary structure (DSSP, 8-state):
---HHHHHHHHHHHHHHHHHHHHHHH---------------PPPB--S-SS---BS--SS--GGG-HHHHHHHHHHHHHHHHHHTTS------EEEE-TTT--EEEESTT--------

Radius of gyration: 27.34 Å; chains: 1; bounding box: 50×21×94 Å

pLDDT: mean 78.54, std 14.28, range [47.31, 96.25]